Protein AF-A0A7W3SVR6-F1 (afdb_monomer_lite)

Foldseek 3Di:
DDPVVVCCVPPVVQDPVNDDDDDACCVDDDQEDEEQDCSNVVSCVVVVHAYEHADDPVCPVVCVVPVHHYDPDPVCVVVVVCVSVVD

Sequence (87 aa):
MEKWSWLQRHMPFISNKQFITCRRKNLLQFDLLIDDGPHNLLPALAEGKKVLCIPHPWNLKEREQYAMPLLPTWKGAKETVDFLLAE

Structure (mmCIF, N/CA/C/O backbone):
data_AF-A0A7W3SVR6-F1
#
_entry.id   AF-A0A7W3SVR6-F1
#
loop_
_atom_site.group_PDB
_atom_site.id
_atom_site.type_symbol
_atom_site.label_atom_id
_atom_site.label_alt_id
_atom_site.label_comp_id
_atom_site.label_asym_id
_atom_site.label_entity_id
_atom_site.label_seq_id
_atom_site.pdbx_PDB_ins_code
_atom_site.Cartn_x
_atom_site.Cartn_y
_atom_site.Cartn_z
_atom_site.occupancy
_atom_site.B_iso_or_equiv
_atom_site.auth_seq_id
_atom_site.auth_comp_id
_atom_site.auth_asym_id
_atom_site.auth_atom_id
_atom_site.pdbx_PDB_model_num
ATOM 1 N N . MET A 1 1 ? -2.271 -17.243 -16.033 1.00 57.19 1 MET A N 1
ATOM 2 C CA . MET A 1 1 ? -2.373 -17.463 -14.574 1.00 57.19 1 MET A CA 1
ATOM 3 C C . MET A 1 1 ? -3.055 -16.237 -13.991 1.00 57.19 1 MET A C 1
ATOM 5 O O . MET A 1 1 ? -2.575 -15.134 -14.206 1.00 57.19 1 MET A O 1
ATOM 9 N N . GLU A 1 2 ? -4.234 -16.412 -13.411 1.00 91.38 2 GLU A N 1
ATOM 10 C CA . GLU A 1 2 ? -5.159 -15.339 -13.026 1.00 91.38 2 GLU A CA 1
ATOM 11 C C . GLU A 1 2 ? -4.820 -14.851 -11.597 1.00 91.38 2 GLU A C 1
ATOM 13 O O . GLU A 1 2 ? -4.417 -15.659 -10.760 1.00 91.38 2 GLU A O 1
ATOM 18 N N . LYS A 1 3 ? -4.856 -13.534 -11.321 1.00 94.56 3 LYS A N 1
ATOM 19 C CA . LYS A 1 3 ? -4.296 -12.946 -10.076 1.00 94.56 3 LYS A CA 1
ATOM 20 C C . LYS A 1 3 ? -4.895 -13.561 -8.807 1.00 94.56 3 LYS A C 1
ATOM 22 O O . LYS A 1 3 ? -4.172 -13.791 -7.840 1.00 94.56 3 LYS A O 1
ATOM 27 N N . TRP A 1 4 ? -6.191 -13.858 -8.839 1.00 95.31 4 TRP A N 1
ATOM 28 C CA . TRP A 1 4 ? -6.889 -14.529 -7.751 1.00 95.31 4 TRP A CA 1
ATOM 29 C C . TRP A 1 4 ? -6.345 -15.942 -7.500 1.00 95.31 4 TRP A C 1
ATOM 31 O O . TRP A 1 4 ? -6.037 -16.290 -6.363 1.00 95.31 4 TRP A O 1
ATOM 41 N N . SER A 1 5 ? -6.118 -16.727 -8.555 1.00 96.06 5 SER A N 1
ATOM 42 C CA . SER A 1 5 ? -5.525 -18.068 -8.439 1.00 96.06 5 SER A CA 1
ATOM 43 C C . SER A 1 5 ? -4.128 -18.049 -7.797 1.00 96.06 5 SER A C 1
ATOM 45 O O . SER A 1 5 ? -3.809 -18.914 -6.981 1.00 96.06 5 SER A O 1
ATOM 47 N N . TRP A 1 6 ? -3.291 -17.057 -8.130 1.00 97.19 6 TRP A N 1
ATOM 48 C CA . TRP A 1 6 ? -1.983 -16.883 -7.481 1.00 97.19 6 TRP A CA 1
ATOM 49 C C . TRP A 1 6 ? -2.141 -16.556 -5.992 1.00 97.19 6 TRP A C 1
ATOM 51 O O . TRP A 1 6 ? -1.492 -17.177 -5.150 1.00 97.19 6 TRP A O 1
ATOM 61 N N . LEU A 1 7 ? -3.051 -15.634 -5.661 1.00 97.06 7 LEU A N 1
ATOM 62 C CA . LEU A 1 7 ? -3.327 -15.244 -4.280 1.00 97.06 7 LEU A CA 1
ATOM 63 C C . LEU A 1 7 ? -3.789 -16.439 -3.442 1.00 97.06 7 LEU A C 1
ATOM 65 O O . LEU A 1 7 ? -3.245 -16.665 -2.370 1.00 97.06 7 LEU A O 1
ATOM 69 N N . GLN A 1 8 ? -4.722 -17.249 -3.944 1.00 96.31 8 GLN A N 1
ATOM 70 C CA . GLN A 1 8 ? -5.230 -18.413 -3.211 1.00 96.31 8 GLN A CA 1
ATOM 71 C C . GLN A 1 8 ? -4.176 -19.506 -3.010 1.00 96.31 8 GLN A C 1
ATOM 73 O O . GLN A 1 8 ? -4.196 -20.198 -1.997 1.00 96.31 8 GLN A O 1
ATOM 78 N N . ARG A 1 9 ? -3.215 -19.641 -3.932 1.00 97.25 9 ARG A N 1
ATOM 79 C CA . ARG A 1 9 ? -2.104 -20.588 -3.776 1.00 97.25 9 ARG A CA 1
ATOM 80 C C . ARG A 1 9 ? -1.139 -20.189 -2.655 1.00 97.25 9 ARG A C 1
ATOM 82 O O . ARG A 1 9 ? -0.604 -21.069 -1.988 1.00 97.25 9 ARG A O 1
ATOM 89 N N . HIS A 1 10 ? -0.878 -18.893 -2.483 1.00 97.56 10 HIS A N 1
ATOM 90 C CA . HIS A 1 10 ? 0.178 -18.395 -1.591 1.00 97.56 10 HIS A CA 1
ATOM 91 C C . HIS A 1 10 ? -0.341 -17.759 -0.292 1.00 97.56 10 HIS A C 1
ATOM 93 O O . HIS A 1 10 ? 0.384 -17.719 0.697 1.00 97.56 10 HIS A O 1
ATOM 99 N N . MET A 1 11 ? -1.581 -17.269 -0.281 1.00 97.25 11 MET A N 1
ATOM 100 C CA . MET A 1 11 ? -2.232 -16.582 0.840 1.00 97.25 11 MET A CA 1
ATOM 101 C C . MET A 1 11 ? -3.708 -17.015 0.959 1.00 97.25 11 MET A C 1
ATOM 103 O O . MET A 1 11 ? -4.609 -16.181 0.848 1.00 97.25 11 MET A O 1
ATOM 107 N N . PRO A 1 12 ? -3.991 -18.312 1.200 1.00 96.81 12 PRO A N 1
ATOM 108 C CA . PRO A 1 12 ? -5.362 -18.843 1.228 1.00 96.81 12 PRO A CA 1
ATOM 109 C C . PRO A 1 12 ? -6.237 -18.264 2.356 1.00 96.81 12 PRO A C 1
ATOM 111 O O . PRO A 1 12 ? -7.449 -18.446 2.355 1.00 96.81 12 PRO A O 1
ATOM 114 N N . PHE A 1 13 ? -5.642 -17.556 3.320 1.00 97.81 13 PHE A N 1
ATOM 115 C CA . PHE A 1 13 ? -6.362 -16.854 4.385 1.00 97.81 13 PHE A CA 1
ATOM 116 C C . PHE A 1 13 ? -7.019 -15.540 3.919 1.00 97.81 13 PHE A C 1
ATOM 118 O O . PHE A 1 13 ? -7.849 -14.995 4.643 1.00 97.81 13 PHE A O 1
ATOM 125 N N . ILE A 1 14 ? -6.675 -15.016 2.733 1.00 97.19 14 ILE A N 1
ATOM 126 C CA . ILE A 1 14 ? -7.322 -13.830 2.154 1.00 97.19 14 ILE A CA 1
ATOM 127 C C . ILE A 1 14 ? -8.548 -14.277 1.356 1.00 97.19 14 ILE A C 1
ATOM 129 O O . ILE A 1 14 ? -8.436 -14.964 0.341 1.00 97.19 14 ILE A O 1
ATOM 133 N N . SER A 1 15 ? -9.731 -13.861 1.806 1.00 96.56 15 SER A N 1
ATOM 134 C CA . SER A 1 15 ? -10.999 -14.175 1.139 1.00 96.56 15 SER A CA 1
ATOM 135 C C . SER A 1 15 ? -11.269 -13.275 -0.073 1.00 96.56 15 SER A C 1
ATOM 137 O O . SER A 1 15 ? -10.668 -12.212 -0.235 1.00 96.56 15 SER A O 1
ATOM 139 N N . ASN A 1 16 ? -12.249 -13.647 -0.905 1.00 94.38 16 ASN A N 1
ATOM 140 C CA . ASN A 1 16 ? -12.675 -12.817 -2.038 1.00 94.38 16 ASN A CA 1
ATOM 141 C C . ASN A 1 16 ? -13.219 -11.440 -1.606 1.00 94.38 16 ASN A C 1
ATOM 143 O O . ASN A 1 16 ? -13.100 -10.481 -2.358 1.00 94.38 16 ASN A O 1
ATOM 147 N N . LYS A 1 17 ? -13.743 -11.309 -0.378 1.00 95.56 17 LYS A N 1
ATOM 148 C CA . LYS A 1 17 ? -14.196 -10.030 0.197 1.00 95.56 17 LYS A CA 1
ATOM 149 C C . LYS A 1 17 ? -13.047 -9.047 0.450 1.00 95.56 17 LYS A C 1
ATOM 151 O O . LYS A 1 17 ? -13.284 -7.849 0.534 1.00 95.56 17 LYS A O 1
ATOM 156 N N . GLN A 1 18 ? -11.819 -9.549 0.576 1.00 96.44 18 GLN A N 1
ATOM 157 C CA . GLN A 1 18 ? -10.598 -8.759 0.773 1.00 96.44 18 GLN A CA 1
ATOM 158 C C . GLN A 1 18 ? -9.826 -8.545 -0.542 1.00 96.44 18 GLN A C 1
ATOM 160 O O . GLN A 1 18 ? -8.791 -7.881 -0.548 1.00 96.44 18 GLN A O 1
ATOM 165 N N . PHE A 1 19 ? -10.312 -9.096 -1.660 1.00 95.69 19 PHE A N 1
ATOM 166 C CA . PHE A 1 19 ? -9.703 -8.945 -2.977 1.00 95.69 19 PHE A CA 1
ATOM 167 C C . PHE A 1 19 ? -10.486 -7.931 -3.815 1.00 95.69 19 PHE A C 1
ATOM 169 O O . PHE A 1 19 ? -11.548 -8.231 -4.355 1.00 95.69 19 PHE A O 1
ATOM 176 N N . ILE A 1 20 ? -9.946 -6.719 -3.937 1.00 95.25 20 ILE A N 1
ATOM 177 C CA . ILE A 1 20 ? -10.583 -5.619 -4.668 1.00 95.25 20 ILE A CA 1
ATOM 178 C C . ILE A 1 20 ? -9.767 -5.306 -5.923 1.00 95.25 20 ILE A C 1
ATOM 180 O O . ILE A 1 20 ? -8.615 -4.879 -5.847 1.00 95.25 20 ILE A O 1
ATOM 184 N N . THR A 1 21 ? -10.374 -5.472 -7.099 1.00 94.50 21 THR A N 1
ATOM 185 C CA . THR 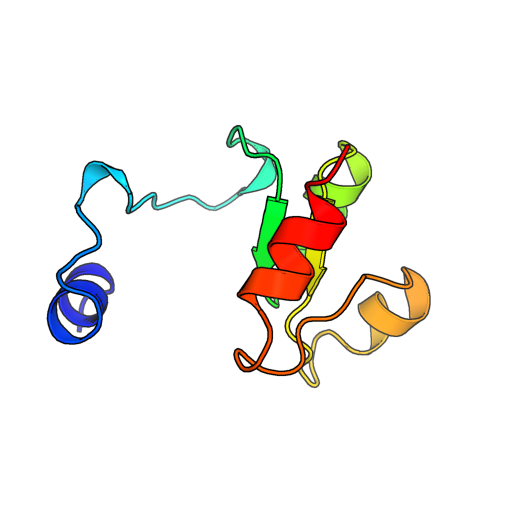A 1 21 ? -9.785 -5.023 -8.367 1.00 94.50 21 THR A CA 1
ATOM 186 C C . THR A 1 21 ? -10.222 -3.596 -8.661 1.00 94.50 21 THR A C 1
ATOM 188 O O . THR A 1 21 ? -11.403 -3.336 -8.878 1.00 94.50 21 THR A O 1
ATOM 191 N N . CYS A 1 22 ? -9.279 -2.663 -8.710 1.00 94.00 22 CYS A N 1
ATOM 192 C CA . CYS A 1 22 ? -9.561 -1.279 -9.071 1.00 94.00 22 CYS A CA 1
ATOM 193 C C . CYS A 1 22 ? -8.366 -0.649 -9.794 1.00 94.00 22 CYS A C 1
ATOM 195 O O . CYS A 1 22 ? -7.236 -1.128 -9.693 1.00 94.00 22 CYS A O 1
ATOM 197 N N . ARG A 1 23 ? -8.630 0.429 -10.544 1.00 92.50 23 ARG A N 1
ATOM 198 C CA . ARG A 1 23 ? -7.587 1.216 -11.222 1.00 92.50 23 ARG A CA 1
ATOM 199 C C . ARG A 1 23 ? -7.105 2.394 -10.379 1.00 92.50 23 ARG A C 1
ATOM 201 O O . ARG A 1 23 ? -5.918 2.683 -10.377 1.00 92.50 23 ARG A O 1
ATOM 208 N N . ARG A 1 24 ? -8.030 3.093 -9.716 1.00 92.31 24 ARG A N 1
ATOM 209 C CA . ARG A 1 24 ? -7.751 4.266 -8.876 1.00 92.31 24 ARG A CA 1
ATOM 210 C C . ARG A 1 24 ? -7.975 3.886 -7.422 1.00 92.31 24 ARG A C 1
ATOM 212 O O . ARG A 1 24 ? -9.121 3.803 -6.987 1.00 92.31 24 ARG A O 1
ATOM 219 N N . LYS A 1 25 ? -6.885 3.598 -6.709 1.00 96.12 25 LYS A N 1
ATOM 220 C CA . LYS A 1 25 ? -6.952 3.073 -5.340 1.00 96.12 25 LYS A CA 1
ATOM 221 C C . LYS A 1 25 ? -7.468 4.104 -4.342 1.00 96.12 25 LYS A C 1
ATOM 223 O O . LYS A 1 25 ? -8.203 3.717 -3.452 1.00 96.12 25 LYS A O 1
ATOM 228 N N . ASN A 1 26 ? -7.175 5.387 -4.545 1.00 93.00 26 ASN A N 1
ATOM 229 C CA . ASN A 1 26 ? -7.632 6.497 -3.699 1.00 93.00 26 ASN A CA 1
ATOM 230 C C . ASN A 1 26 ? -9.168 6.637 -3.606 1.00 93.00 26 ASN A C 1
ATOM 232 O O . ASN A 1 26 ? -9.680 7.223 -2.668 1.00 93.00 26 ASN A O 1
ATOM 236 N N . LEU A 1 27 ? -9.930 6.033 -4.527 1.00 93.75 27 LEU A N 1
ATOM 237 C CA . LEU A 1 27 ? -11.396 5.986 -4.422 1.00 93.75 27 LEU A CA 1
ATOM 238 C C . LEU A 1 27 ? -11.903 5.019 -3.336 1.00 93.75 27 LEU A C 1
ATOM 240 O O . LEU A 1 27 ? -13.092 5.024 -3.020 1.00 93.75 27 LEU A O 1
ATOM 244 N N . LEU A 1 28 ? -11.036 4.155 -2.804 1.00 95.19 28 LEU A N 1
ATOM 245 C CA . LEU A 1 28 ? -11.362 3.245 -1.711 1.00 95.19 28 LEU A CA 1
ATOM 246 C C . LEU A 1 28 ? -11.184 3.944 -0.361 1.00 95.19 28 LEU A C 1
ATOM 248 O O . LEU A 1 28 ? -10.317 4.795 -0.194 1.00 95.19 28 LEU A O 1
ATOM 252 N N . GLN A 1 29 ? -11.967 3.524 0.631 1.00 95.69 29 GLN A N 1
ATOM 253 C CA . GLN A 1 29 ? -11.752 3.939 2.015 1.00 95.69 29 GLN A CA 1
ATOM 254 C C . GLN A 1 29 ? -10.757 2.998 2.696 1.00 95.69 29 GLN A C 1
ATOM 256 O O . GLN A 1 29 ? -10.975 1.789 2.754 1.00 95.69 29 GLN A O 1
ATOM 261 N N . PHE A 1 30 ? -9.664 3.572 3.187 1.00 95.88 30 PHE A N 1
ATOM 262 C CA . PHE A 1 30 ? -8.618 2.916 3.969 1.00 95.88 30 PHE A CA 1
ATOM 263 C C . PHE A 1 30 ? -7.871 3.967 4.798 1.00 95.88 30 PHE A C 1
ATOM 265 O O . PHE A 1 30 ? -7.945 5.164 4.496 1.00 95.88 30 PHE A O 1
ATOM 272 N N . ASP A 1 31 ? -7.140 3.513 5.813 1.00 96.25 31 ASP A N 1
ATOM 273 C CA . ASP A 1 31 ? -6.287 4.362 6.655 1.00 96.25 31 ASP A CA 1
ATOM 274 C C . ASP A 1 31 ? -4.842 4.402 6.143 1.00 96.25 31 ASP A C 1
ATOM 276 O O . ASP A 1 31 ? -4.203 5.454 6.143 1.00 96.25 31 ASP A O 1
ATOM 280 N N . LEU A 1 32 ? -4.352 3.258 5.650 1.00 97.12 32 LEU A N 1
ATOM 281 C CA . LEU A 1 32 ? -2.983 3.057 5.184 1.00 97.12 32 LEU A CA 1
ATOM 282 C C . LEU A 1 32 ? -2.947 2.341 3.829 1.00 97.12 32 LEU A C 1
ATOM 284 O O . LEU A 1 32 ? -3.607 1.318 3.640 1.00 97.12 32 LEU A O 1
ATOM 288 N N . LEU A 1 33 ? -2.110 2.839 2.917 1.00 97.62 33 LEU A N 1
ATOM 289 C CA . LEU A 1 33 ? -1.772 2.176 1.658 1.00 97.62 33 LEU A CA 1
ATOM 290 C C . LEU A 1 33 ? -0.298 1.751 1.637 1.00 97.62 33 LEU A C 1
ATOM 292 O O . LEU A 1 33 ? 0.593 2.593 1.734 1.00 97.62 33 LEU A O 1
ATOM 296 N N . ILE A 1 34 ? -0.052 0.453 1.443 1.00 98.00 34 ILE A N 1
ATOM 297 C CA . ILE A 1 34 ? 1.275 -0.103 1.148 1.00 98.00 34 ILE A CA 1
ATOM 298 C C . ILE A 1 34 ? 1.335 -0.415 -0.353 1.00 98.00 34 ILE A C 1
ATOM 300 O O . ILE A 1 34 ? 0.563 -1.242 -0.842 1.00 98.00 34 ILE A O 1
ATOM 304 N N . ASP A 1 35 ? 2.210 0.259 -1.095 1.00 97.56 35 ASP A N 1
ATOM 305 C CA . ASP A 1 35 ? 2.320 0.131 -2.557 1.00 97.56 35 ASP A CA 1
ATOM 306 C C . ASP A 1 35 ? 3.729 0.537 -3.019 1.00 97.56 35 ASP A C 1
ATOM 308 O O . ASP A 1 35 ? 4.448 1.232 -2.303 1.00 97.56 35 ASP A O 1
ATOM 312 N N . ASP A 1 36 ? 4.136 0.128 -4.215 1.00 97.38 36 ASP A N 1
ATOM 313 C CA . ASP A 1 36 ? 5.355 0.603 -4.873 1.00 97.38 36 ASP A CA 1
ATOM 314 C C . ASP A 1 36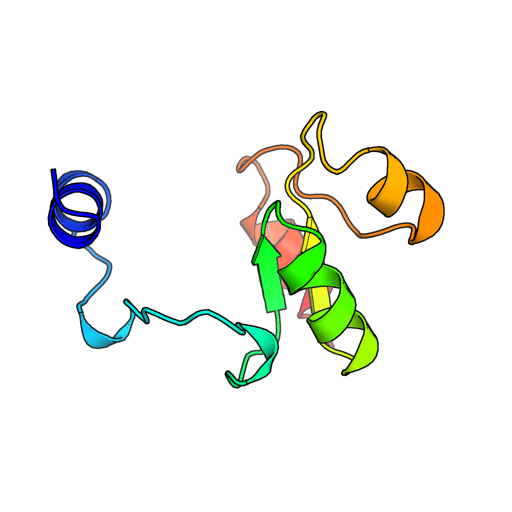 ? 5.074 1.689 -5.926 1.00 97.38 36 ASP A C 1
ATOM 316 O O . ASP A 1 36 ? 5.985 2.427 -6.309 1.00 97.38 36 ASP A O 1
ATOM 320 N N . GLY A 1 37 ? 3.831 1.794 -6.408 1.00 96.56 37 GLY A N 1
ATOM 321 C CA . GLY A 1 37 ? 3.441 2.681 -7.500 1.00 96.56 37 GLY A CA 1
ATOM 322 C C . GLY A 1 37 ? 3.161 4.121 -7.050 1.00 96.56 37 GLY A C 1
ATOM 323 O O . GLY A 1 37 ? 2.116 4.362 -6.435 1.00 96.56 37 GLY A O 1
ATOM 324 N N . PRO A 1 38 ? 3.972 5.127 -7.448 1.00 95.94 38 PRO A N 1
ATOM 325 C CA . PRO A 1 38 ? 3.744 6.521 -7.049 1.00 95.94 38 PRO A CA 1
ATOM 326 C C . PRO A 1 38 ? 2.393 7.077 -7.508 1.00 95.94 38 PRO A C 1
ATOM 328 O O . PRO A 1 38 ? 1.784 7.894 -6.827 1.00 95.94 38 PRO A O 1
ATOM 331 N N . HIS A 1 39 ? 1.871 6.577 -8.631 1.00 95.25 39 HIS A N 1
ATOM 332 C CA . HIS A 1 39 ? 0.547 6.937 -9.140 1.00 95.25 39 HIS A CA 1
ATOM 333 C C . HIS A 1 39 ? -0.612 6.555 -8.198 1.00 95.25 39 HIS A C 1
ATOM 335 O O . HIS A 1 39 ? -1.698 7.106 -8.351 1.00 95.25 39 HIS A O 1
ATOM 341 N N . ASN A 1 40 ? -0.402 5.635 -7.246 1.00 97.00 40 ASN A N 1
ATOM 342 C CA . ASN A 1 40 ? -1.365 5.312 -6.188 1.00 97.00 40 ASN A CA 1
ATOM 343 C C . ASN A 1 40 ? -1.033 6.037 -4.878 1.00 97.00 40 ASN A C 1
ATOM 345 O O . ASN A 1 40 ? -1.939 6.505 -4.193 1.00 97.00 40 ASN A O 1
ATOM 349 N N . LEU A 1 41 ? 0.259 6.149 -4.550 1.00 96.69 41 LEU A N 1
ATOM 350 C CA . LEU A 1 41 ? 0.732 6.742 -3.298 1.00 96.69 41 LEU A CA 1
ATOM 351 C C . LEU A 1 41 ? 0.512 8.258 -3.245 1.00 96.69 41 LEU A C 1
ATOM 353 O O . LEU A 1 41 ? 0.042 8.767 -2.234 1.00 96.69 41 LEU A O 1
ATOM 357 N N . LEU A 1 42 ? 0.815 8.983 -4.327 1.00 96.00 42 LEU A N 1
ATOM 358 C CA . LEU A 1 42 ? 0.716 10.446 -4.346 1.00 96.00 42 LEU A CA 1
ATOM 359 C C . LEU A 1 42 ? -0.733 10.942 -4.202 1.00 96.00 42 LEU A C 1
ATOM 361 O O . LEU A 1 42 ? -0.948 11.851 -3.402 1.00 96.00 42 LEU A O 1
ATOM 365 N N . PRO A 1 43 ? -1.743 10.359 -4.885 1.00 96.19 43 PRO A N 1
ATOM 366 C CA . PRO A 1 43 ? -3.137 10.713 -4.623 1.00 96.19 43 PRO A CA 1
ATOM 367 C C . PRO A 1 43 ? -3.581 10.396 -3.191 1.00 96.19 43 PRO A C 1
ATOM 369 O O . PRO A 1 43 ? -4.240 11.223 -2.575 1.00 96.19 43 PRO A O 1
ATOM 372 N N . ALA A 1 44 ? -3.186 9.241 -2.639 1.00 95.94 44 ALA A N 1
ATOM 373 C CA . ALA A 1 44 ? -3.517 8.883 -1.258 1.00 95.94 44 ALA A CA 1
ATOM 374 C C . ALA A 1 44 ? -2.921 9.891 -0.258 1.00 95.94 44 ALA A C 1
ATOM 376 O O . ALA A 1 44 ? -3.619 10.364 0.635 1.00 95.94 44 ALA A O 1
ATOM 377 N N . LEU A 1 45 ? -1.660 10.285 -0.459 1.00 94.00 45 LEU A N 1
ATOM 378 C CA . LEU A 1 45 ? -0.994 11.303 0.351 1.00 94.00 45 LEU A CA 1
ATOM 379 C C . LEU A 1 45 ? -1.684 12.674 0.231 1.00 94.00 45 LEU A C 1
ATOM 381 O O . LEU A 1 45 ? -1.895 13.341 1.239 1.00 94.00 45 LEU A O 1
ATOM 385 N N . ALA A 1 46 ? -2.074 13.081 -0.982 1.00 94.44 46 ALA A N 1
ATOM 386 C CA . ALA A 1 46 ? -2.791 14.337 -1.223 1.00 94.44 46 ALA A CA 1
ATOM 387 C C . ALA A 1 46 ? -4.175 14.379 -0.547 1.00 94.44 46 ALA A C 1
ATOM 389 O O . ALA A 1 46 ? -4.655 15.452 -0.192 1.00 94.44 46 ALA A O 1
ATOM 390 N N . GLU A 1 47 ? -4.796 13.217 -0.339 1.00 95.31 47 GLU A N 1
ATOM 391 C CA . GLU A 1 47 ? -6.054 13.049 0.399 1.00 95.31 47 GLU A CA 1
ATOM 392 C C . GLU A 1 47 ? -5.850 12.881 1.917 1.00 95.31 47 GLU A C 1
ATOM 394 O O . GLU A 1 47 ? -6.805 12.617 2.648 1.00 95.31 47 GLU A O 1
ATOM 399 N N . GLY A 1 48 ? -4.615 13.025 2.408 1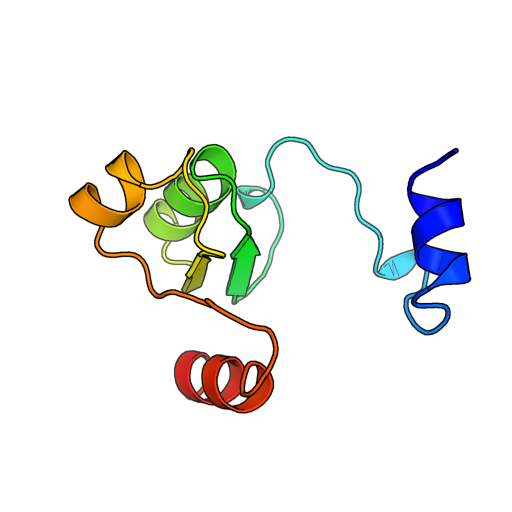.00 93.25 48 GLY A N 1
ATOM 400 C CA . GLY A 1 48 ? -4.280 12.910 3.828 1.00 93.25 48 GLY A CA 1
ATOM 401 C C . GLY A 1 48 ? -4.260 11.473 4.356 1.00 93.25 48 GLY A C 1
ATOM 402 O O . GLY A 1 48 ? -4.271 11.269 5.568 1.00 93.25 48 GLY A O 1
ATOM 403 N N . LYS A 1 49 ? -4.238 10.464 3.476 1.00 94.88 49 LYS A N 1
ATOM 404 C CA . LYS A 1 49 ? -4.095 9.058 3.874 1.00 94.88 49 LYS A CA 1
ATOM 405 C C . LYS A 1 49 ? -2.640 8.734 4.206 1.00 94.88 49 LYS A C 1
ATOM 407 O O . LYS A 1 49 ? -1.712 9.282 3.607 1.00 94.88 49 LYS A O 1
ATOM 412 N N . LYS A 1 50 ? -2.435 7.786 5.123 1.00 95.56 50 LYS A N 1
ATOM 413 C CA . LYS A 1 50 ? -1.097 7.287 5.457 1.00 95.56 50 LYS A CA 1
ATOM 414 C C . LYS A 1 50 ? -0.608 6.382 4.325 1.00 95.56 50 LYS A C 1
ATOM 416 O O . LYS A 1 50 ? -1.382 5.627 3.729 1.00 95.56 50 LYS A O 1
ATOM 421 N N . VAL A 1 51 ? 0.685 6.448 4.020 1.00 96.12 51 VAL A N 1
ATOM 422 C CA . VAL A 1 51 ? 1.304 5.648 2.956 1.00 96.12 51 VAL A CA 1
ATOM 423 C C . VAL A 1 51 ? 2.616 5.021 3.421 1.00 96.12 51 VAL A C 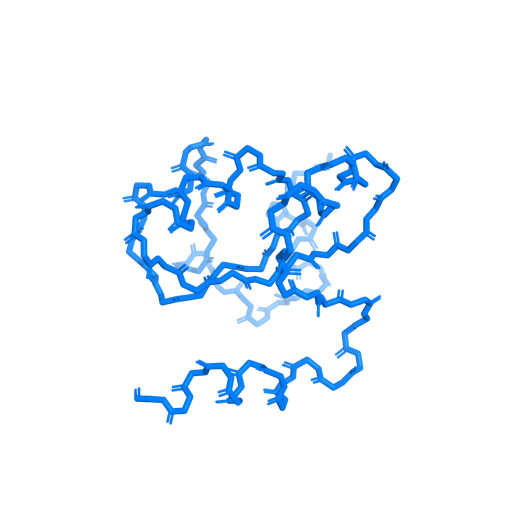1
ATOM 425 O O . VAL A 1 51 ? 3.365 5.626 4.184 1.00 96.12 51 VAL A O 1
ATOM 428 N N . LEU A 1 52 ? 2.902 3.819 2.924 1.00 97.12 52 LEU A N 1
ATOM 429 C CA . LEU A 1 52 ? 4.187 3.133 3.046 1.00 97.12 52 LEU A CA 1
ATOM 430 C C . LEU A 1 52 ? 4.643 2.690 1.654 1.00 97.12 52 LEU A C 1
ATOM 432 O O . LEU A 1 52 ? 4.017 1.842 1.019 1.00 97.12 52 LEU A O 1
ATOM 436 N N . CYS A 1 53 ? 5.743 3.263 1.180 1.00 97.62 53 CYS A N 1
ATOM 437 C CA . CYS A 1 53 ? 6.284 2.993 -0.144 1.00 97.62 53 CYS A CA 1
ATOM 438 C C . CYS A 1 53 ? 7.246 1.798 -0.116 1.00 97.62 53 CYS A C 1
ATOM 440 O O . CYS A 1 53 ? 8.246 1.818 0.606 1.00 97.62 53 CYS A O 1
ATOM 442 N N . ILE A 1 54 ? 6.989 0.774 -0.931 1.00 98.06 54 ILE A N 1
ATOM 443 C CA . ILE A 1 54 ? 7.955 -0.306 -1.170 1.00 98.06 54 ILE A CA 1
ATOM 444 C C . ILE A 1 54 ? 9.003 0.224 -2.167 1.00 98.06 54 ILE A C 1
ATOM 446 O O . ILE A 1 54 ? 8.653 0.565 -3.303 1.00 98.06 54 ILE A O 1
ATOM 450 N N . PRO A 1 55 ? 10.285 0.354 -1.782 1.00 97.12 55 PRO A N 1
ATOM 451 C CA . PRO A 1 55 ? 11.280 1.006 -2.619 1.00 97.12 55 PRO A CA 1
ATOM 452 C C . PRO A 1 55 ? 11.676 0.126 -3.805 1.00 97.12 55 PRO A C 1
ATOM 454 O O . PRO A 1 55 ? 12.080 -1.024 -3.650 1.00 97.12 55 PRO A O 1
ATOM 457 N N . HIS A 1 56 ? 11.638 0.717 -4.995 1.00 96.50 56 HIS A N 1
ATOM 458 C CA . HIS A 1 56 ? 12.081 0.106 -6.242 1.00 96.50 56 HIS A CA 1
ATOM 459 C C . HIS A 1 56 ? 12.830 1.135 -7.112 1.00 96.50 56 HIS A C 1
ATOM 461 O O . HIS A 1 56 ? 12.775 2.339 -6.843 1.00 96.50 56 HIS A O 1
ATOM 467 N N . PRO A 1 57 ? 13.553 0.711 -8.167 1.00 96.56 57 PRO A N 1
ATOM 468 C CA . PRO A 1 57 ? 14.266 1.647 -9.040 1.00 96.56 57 PRO A CA 1
ATOM 469 C C . PRO A 1 57 ? 13.348 2.680 -9.710 1.00 96.56 57 PRO A C 1
ATOM 471 O O . PRO A 1 57 ? 13.720 3.842 -9.845 1.00 96.56 57 PRO A O 1
ATOM 474 N N . TRP A 1 58 ? 12.130 2.282 -10.088 1.00 95.94 58 TRP A N 1
ATOM 475 C CA . TRP A 1 58 ? 11.192 3.141 -10.820 1.00 95.94 58 TRP A CA 1
ATOM 476 C C . TRP A 1 58 ? 10.517 4.222 -9.976 1.00 95.94 58 TRP A C 1
ATOM 478 O O . TRP A 1 58 ? 9.947 5.137 -10.554 1.00 95.94 58 TRP A O 1
ATOM 488 N N . ASN A 1 59 ? 10.563 4.130 -8.644 1.00 96.50 59 ASN A N 1
ATOM 489 C CA . ASN A 1 59 ? 9.976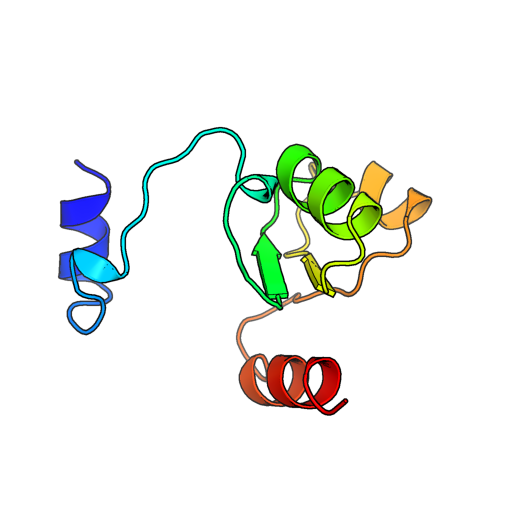 5.130 -7.747 1.00 96.50 59 ASN A CA 1
ATOM 490 C C . ASN A 1 59 ? 11.032 5.992 -7.035 1.00 96.50 59 ASN A C 1
ATOM 492 O O . ASN A 1 59 ? 10.715 6.683 -6.070 1.00 96.50 59 ASN A O 1
ATOM 496 N N . LEU A 1 60 ? 12.296 5.946 -7.479 1.00 94.94 60 LEU A N 1
ATOM 497 C CA . LEU A 1 60 ? 13.395 6.697 -6.865 1.00 94.94 60 LEU A CA 1
ATOM 498 C C . LEU A 1 60 ? 13.142 8.209 -6.883 1.00 94.94 60 LEU A C 1
ATOM 500 O O . LEU A 1 60 ? 13.229 8.847 -5.838 1.00 94.94 60 LEU A O 1
ATOM 504 N N . LYS A 1 61 ? 12.755 8.752 -8.041 1.00 94.56 61 LYS A N 1
ATOM 505 C CA . LYS A 1 61 ? 12.517 10.187 -8.221 1.00 94.56 61 LYS A CA 1
ATOM 506 C C . LYS A 1 61 ? 11.414 10.698 -7.293 1.00 94.56 61 LYS A C 1
ATOM 508 O O . LYS A 1 61 ? 11.578 11.715 -6.627 1.00 94.56 61 LYS A O 1
ATOM 513 N N . GLU A 1 62 ? 10.292 9.988 -7.220 1.00 94.81 62 GLU A N 1
ATOM 514 C CA . GLU A 1 62 ? 9.168 10.386 -6.375 1.00 94.81 62 GLU A CA 1
ATOM 515 C C . GLU A 1 62 ? 9.490 10.212 -4.887 1.00 94.81 62 GLU A C 1
ATOM 517 O O . GLU A 1 62 ? 9.061 11.030 -4.076 1.00 94.81 62 GLU A O 1
ATOM 522 N N . ARG A 1 63 ? 10.278 9.197 -4.506 1.00 92.50 63 ARG A N 1
ATOM 523 C CA . ARG A 1 63 ? 10.757 9.053 -3.121 1.00 92.50 63 ARG A CA 1
ATOM 524 C C . ARG A 1 63 ? 11.656 10.214 -2.701 1.00 92.50 63 ARG A C 1
ATOM 526 O O . ARG A 1 63 ? 11.490 10.714 -1.593 1.00 92.50 63 ARG A O 1
ATOM 533 N N . GLU A 1 64 ? 12.562 10.653 -3.572 1.00 89.94 64 GLU A N 1
ATOM 534 C CA . GLU A 1 64 ? 13.435 11.810 -3.324 1.00 89.94 64 GLU A CA 1
ATOM 535 C C . GLU A 1 64 ? 12.640 13.118 -3.229 1.00 89.94 64 GLU A C 1
ATOM 537 O O . GLU A 1 64 ? 12.928 13.955 -2.378 1.00 89.94 64 GLU A O 1
ATOM 542 N N . GLN A 1 65 ? 11.611 13.279 -4.064 1.00 94.19 65 GLN A N 1
ATOM 543 C CA . GLN A 1 65 ? 10.816 14.505 -4.120 1.00 94.19 65 GLN A CA 1
ATOM 544 C C . GLN A 1 65 ? 9.801 14.639 -2.971 1.00 94.19 65 GLN A C 1
ATOM 546 O O . GLN A 1 65 ? 9.586 15.746 -2.484 1.00 94.19 65 GLN A O 1
ATOM 551 N N . TYR A 1 66 ? 9.149 13.546 -2.563 1.00 89.75 66 TYR A N 1
ATOM 552 C CA . TYR A 1 66 ? 8.011 13.581 -1.629 1.00 89.75 66 TYR A CA 1
ATOM 553 C C . TYR A 1 66 ? 8.316 13.006 -0.239 1.00 89.75 66 TYR A C 1
ATOM 555 O O . TYR A 1 66 ? 7.418 12.970 0.598 1.00 89.75 66 TYR A O 1
ATOM 563 N N . ALA A 1 67 ? 9.550 12.550 0.013 1.00 86.69 67 ALA A N 1
ATOM 564 C CA . ALA A 1 67 ? 9.998 12.018 1.306 1.00 86.69 67 ALA A CA 1
ATOM 565 C C . ALA A 1 67 ? 9.034 10.975 1.921 1.00 86.69 67 ALA A C 1
ATOM 567 O O . ALA A 1 67 ? 8.749 10.990 3.118 1.00 86.69 67 ALA A O 1
ATOM 568 N N . MET A 1 68 ? 8.507 10.067 1.089 1.00 88.12 68 MET A N 1
ATOM 569 C CA . MET A 1 68 ? 7.532 9.058 1.519 1.00 88.12 68 MET A CA 1
ATOM 570 C C . MET A 1 68 ? 8.138 8.082 2.548 1.00 88.12 68 MET A C 1
ATOM 572 O O . MET A 1 68 ? 9.253 7.598 2.321 1.00 88.12 68 MET A O 1
ATOM 576 N N . PRO A 1 69 ? 7.404 7.708 3.618 1.00 93.00 69 PRO A N 1
ATOM 577 C CA . PRO A 1 69 ? 7.792 6.607 4.497 1.00 93.00 69 PRO A CA 1
ATOM 578 C C . PRO A 1 69 ? 8.008 5.317 3.702 1.00 93.00 69 PRO A C 1
ATOM 580 O O . PRO A 1 69 ? 7.254 5.025 2.771 1.00 93.00 69 PRO A O 1
ATOM 583 N N . LEU A 1 70 ? 9.037 4.541 4.052 1.00 95.69 70 LEU A N 1
ATOM 584 C CA . LEU A 1 70 ? 9.456 3.369 3.278 1.00 95.69 70 LEU A CA 1
ATOM 585 C C . LEU A 1 70 ? 9.189 2.057 4.016 1.00 95.69 70 LEU A C 1
ATOM 587 O O . LEU A 1 70 ? 9.406 1.958 5.221 1.00 95.69 70 LEU A O 1
ATOM 591 N N . LEU A 1 71 ? 8.833 1.023 3.254 1.00 97.25 71 LEU A N 1
ATOM 592 C CA . LEU A 1 71 ? 8.819 -0.372 3.684 1.00 97.25 71 LEU A CA 1
ATOM 593 C C . LEU A 1 71 ? 9.840 -1.170 2.849 1.00 97.25 71 LEU A C 1
ATOM 595 O O . LEU A 1 71 ? 9.470 -1.802 1.859 1.00 97.25 71 LEU A O 1
ATOM 599 N N . PRO A 1 72 ? 11.142 -1.131 3.195 1.00 95.69 72 PRO A N 1
ATOM 600 C CA . PRO A 1 72 ? 12.194 -1.775 2.400 1.00 95.69 72 PRO A CA 1
ATOM 601 C C . PRO A 1 72 ? 12.149 -3.306 2.447 1.00 95.69 72 PRO A C 1
ATOM 603 O O . PRO A 1 72 ? 12.720 -3.973 1.589 1.00 95.69 72 PRO A O 1
ATOM 606 N N . THR A 1 73 ? 11.498 -3.875 3.459 1.00 96.88 73 THR A N 1
ATOM 607 C CA . THR A 1 73 ? 11.324 -5.316 3.639 1.00 96.88 73 THR A CA 1
ATOM 608 C C . THR A 1 73 ? 10.072 -5.593 4.465 1.00 96.88 73 THR A C 1
ATOM 610 O O . THR A 1 73 ? 9.621 -4.742 5.227 1.00 96.88 73 THR A O 1
ATOM 613 N N . TRP A 1 74 ? 9.530 -6.806 4.352 1.00 97.06 74 TRP A N 1
ATOM 614 C CA . TRP A 1 74 ? 8.418 -7.271 5.183 1.00 97.06 74 TRP A CA 1
ATOM 615 C C . TRP A 1 74 ? 8.828 -7.568 6.635 1.00 97.06 74 TRP A C 1
ATOM 617 O O . TRP A 1 74 ? 7.971 -7.662 7.514 1.00 97.06 74 TRP A O 1
ATOM 627 N N . LYS A 1 75 ? 10.131 -7.708 6.920 1.00 97.75 75 LYS A N 1
ATOM 628 C CA . LYS A 1 75 ? 10.627 -7.878 8.294 1.00 97.75 75 LYS A CA 1
ATOM 629 C C . LYS A 1 75 ? 10.404 -6.581 9.083 1.00 97.75 75 LYS A C 1
ATOM 631 O O . LYS A 1 75 ? 10.967 -5.556 8.722 1.00 97.75 75 LYS A O 1
ATOM 636 N N . GLY A 1 76 ? 9.625 -6.641 10.164 1.00 96.25 76 GLY A N 1
ATOM 637 C CA . GLY A 1 76 ? 9.278 -5.459 10.967 1.00 96.25 76 GLY A CA 1
ATOM 638 C C . GLY A 1 76 ? 8.086 -4.652 10.429 1.00 96.25 76 GLY A C 1
ATOM 639 O O . GLY A 1 76 ? 7.816 -3.541 10.891 1.00 96.25 76 GLY A O 1
ATOM 640 N N . ALA A 1 77 ? 7.389 -5.173 9.409 1.00 96.88 77 ALA A N 1
ATOM 641 C CA . ALA A 1 77 ? 6.276 -4.466 8.781 1.00 96.88 77 ALA 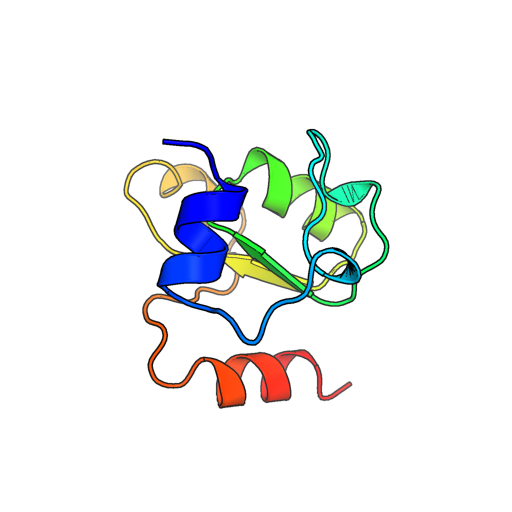A CA 1
ATOM 642 C C . ALA A 1 77 ? 5.131 -4.214 9.766 1.00 96.88 77 ALA A C 1
ATOM 644 O O . ALA A 1 77 ? 4.528 -3.147 9.727 1.00 96.88 77 ALA A O 1
ATOM 645 N N . LYS A 1 78 ? 4.852 -5.165 10.667 1.00 96.38 78 LYS A N 1
ATOM 646 C CA . LYS A 1 78 ? 3.762 -5.033 11.635 1.00 96.38 78 LYS A CA 1
ATOM 647 C C . LYS A 1 78 ? 4.007 -3.858 12.580 1.00 96.38 78 LYS A C 1
ATOM 649 O O . LYS A 1 78 ? 3.137 -3.017 12.730 1.00 96.38 78 LYS A O 1
ATOM 654 N N . GLU A 1 79 ? 5.197 -3.771 13.157 1.00 96.44 79 GLU A N 1
ATOM 655 C CA . GLU A 1 79 ? 5.588 -2.716 14.092 1.00 96.44 79 GLU A CA 1
ATOM 656 C C . GLU A 1 79 ? 5.569 -1.345 13.411 1.00 96.44 79 GLU A C 1
ATOM 658 O O . GLU A 1 79 ? 5.141 -0.360 14.002 1.00 96.44 79 GLU A O 1
ATOM 663 N N . THR A 1 80 ? 5.980 -1.294 12.141 1.00 95.50 80 THR A N 1
ATOM 664 C CA . THR A 1 80 ? 5.928 -0.071 11.329 1.00 95.50 80 THR A CA 1
ATOM 665 C C . THR A 1 80 ? 4.484 0.365 11.072 1.00 95.50 80 THR A C 1
ATOM 667 O O . THR A 1 80 ? 4.165 1.546 11.193 1.00 95.50 80 THR A O 1
ATOM 670 N N . VAL A 1 81 ? 3.603 -0.582 10.731 1.00 96.62 81 VAL A N 1
ATOM 671 C CA . VAL A 1 81 ? 2.168 -0.328 10.540 1.00 96.62 81 VAL A CA 1
ATOM 672 C C . VAL A 1 81 ? 1.529 0.135 11.847 1.00 96.62 81 VAL A C 1
ATOM 674 O O . VAL A 1 81 ? 0.848 1.154 11.846 1.00 96.62 81 VAL A O 1
ATOM 677 N N . ASP A 1 82 ? 1.780 -0.567 12.954 1.00 96.12 82 ASP A N 1
ATOM 678 C CA . ASP A 1 82 ? 1.245 -0.213 14.269 1.00 96.12 82 ASP A CA 1
ATOM 679 C C . ASP A 1 82 ? 1.699 1.196 14.678 1.00 96.12 82 ASP A C 1
ATOM 681 O O . ASP A 1 82 ? 0.871 2.002 15.084 1.00 96.12 82 ASP A O 1
ATOM 685 N N . PHE A 1 83 ? 2.987 1.525 14.514 1.00 94.19 83 PHE A N 1
ATOM 686 C CA . PHE A 1 83 ? 3.530 2.853 14.813 1.00 94.19 83 PHE A CA 1
ATOM 687 C C . PHE A 1 83 ? 2.866 3.953 13.980 1.00 94.19 83 PHE A C 1
ATOM 689 O O . PHE A 1 83 ? 2.485 4.988 14.519 1.00 94.19 83 PHE A O 1
ATOM 696 N N . LEU A 1 84 ? 2.697 3.732 12.674 1.00 93.00 84 LEU A N 1
ATOM 697 C CA . LEU A 1 84 ? 2.040 4.707 11.804 1.00 93.00 84 LEU A CA 1
ATOM 698 C C . LEU A 1 84 ? 0.562 4.885 12.140 1.00 93.00 84 LEU A C 1
ATOM 700 O O . LEU A 1 84 ? 0.029 5.970 11.939 1.00 93.00 84 LEU A O 1
ATOM 704 N N . LEU A 1 85 ? -0.109 3.839 12.615 1.00 94.62 85 LEU A N 1
ATOM 705 C CA . LEU A 1 85 ? -1.530 3.865 12.953 1.00 94.62 85 LEU A CA 1
ATOM 706 C C . LEU A 1 85 ? -1.806 4.215 14.424 1.00 94.62 85 LEU A C 1
ATOM 708 O O . LEU A 1 85 ? -2.972 4.283 14.790 1.00 94.62 85 LEU A O 1
ATOM 712 N N . ALA A 1 86 ? -0.786 4.464 15.250 1.00 90.75 86 ALA A N 1
ATOM 713 C CA . ALA A 1 86 ? -0.916 4.721 16.690 1.00 90.75 86 ALA A CA 1
ATOM 714 C C . ALA A 1 86 ? -1.474 6.117 17.067 1.00 90.75 86 ALA A C 1
ATOM 716 O O . ALA A 1 86 ? -1.192 6.610 18.158 1.00 90.75 86 ALA A O 1
ATOM 717 N N . GLU A 1 87 ? -2.263 6.742 16.193 1.00 63.75 87 GLU A N 1
ATOM 718 C CA . GLU A 1 87 ? -2.950 8.023 16.435 1.00 63.75 87 GLU A CA 1
ATOM 719 C C . GLU A 1 87 ? -4.454 7.817 16.612 1.00 63.75 87 GLU A C 1
ATOM 721 O O . GLU A 1 87 ? -5.067 7.209 15.703 1.00 63.75 87 GLU A O 1
#

InterPro domains:
  IPR010708 5'(3')-deoxyribonucleotidase [PF06941] (2-62)
  IPR023214 HAD superfamily [G3DSA:3.40.50.1000] (1-84)
  IPR036412 HAD-like superfamily [SSF56784] (2-79)

Organism: NCBI:txid1572857

Radius of gyration: 14.02 Å; chains: 1; bounding box: 28×35×31 Å

pLDDT: mean 94.57, std 5.67, range [57.19, 98.06]

Secondary structure (DSSP, 8-state):
--HHHHHHHH-TTS-GGG----S-GGGS--SEEEES-HHHHHHHHHTT-EEEE---GGGHHHHHHH---B---STTHHHHHHHHH--